Protein AF-A0A0S3TX10-F1 (afdb_monomer_lite)

Radius of gyration: 13.85 Å; chains: 1; bounding box: 32×31×36 Å

pLDDT: mean 94.42, std 7.42, range [48.34, 98.81]

Secondary structure (DSSP, 8-state):
-----HHHHHHHHHHS-HHHHHHHHHHHHHHHHHHHHHT--HHHHHHHHHHHHHHHHHHGGGS-HHHHHHHHHHHHHHHHHHHTHHHHHH-HHHHHHHHHHHHHHHHHHHHHHTT-

Structure (mmCIF, N/CA/C/O backbone):
data_AF-A0A0S3TX10-F1
#
_entry.id   AF-A0A0S3TX10-F1
#
loop_
_atom_site.group_PDB
_atom_site.id
_atom_site.type_symbol
_atom_site.label_atom_id
_atom_site.label_alt_id
_atom_site.label_comp_id
_atom_site.label_asym_id
_atom_site.label_entity_id
_atom_site.label_seq_id
_atom_site.pdbx_PDB_ins_code
_atom_site.Cartn_x
_atom_site.Cartn_y
_atom_site.Cartn_z
_atom_site.occupancy
_atom_site.B_iso_or_equiv
_atom_site.auth_seq_id
_atom_site.auth_comp_id
_atom_site.auth_asym_id
_atom_site.auth_atom_id
_atom_site.pdbx_PDB_model_num
ATOM 1 N N . MET A 1 1 ? -6.106 -16.475 -14.359 1.00 48.34 1 MET A N 1
ATOM 2 C CA . MET A 1 1 ? -6.316 -15.655 -13.147 1.00 48.34 1 MET A CA 1
ATOM 3 C C . MET A 1 1 ? -7.698 -15.971 -12.608 1.00 48.34 1 MET A C 1
ATOM 5 O O . MET A 1 1 ? -8.641 -15.905 -13.386 1.00 48.34 1 MET A O 1
ATOM 9 N N . ALA A 1 2 ? -7.822 -16.384 -11.345 1.00 55.00 2 ALA A N 1
ATOM 10 C CA . ALA A 1 2 ? -9.136 -16.489 -10.712 1.00 55.00 2 ALA A CA 1
ATOM 11 C C . ALA A 1 2 ? -9.788 -15.097 -10.694 1.00 55.00 2 ALA A C 1
ATOM 13 O O . ALA A 1 2 ? -9.091 -14.101 -10.494 1.00 55.00 2 ALA A O 1
ATOM 14 N N . VAL A 1 3 ? -11.094 -15.020 -10.951 1.00 70.69 3 VAL A N 1
ATOM 15 C CA . VAL A 1 3 ? -11.842 -13.765 -10.824 1.00 70.69 3 VAL A CA 1
ATOM 16 C C . VAL A 1 3 ? -11.833 -13.394 -9.345 1.00 70.69 3 VAL A C 1
ATOM 18 O O . VAL A 1 3 ? -12.349 -14.145 -8.521 1.00 70.69 3 VAL A O 1
ATOM 21 N N . VAL A 1 4 ? -11.188 -12.280 -9.001 1.00 76.88 4 VAL A N 1
ATOM 22 C CA . VAL A 1 4 ? -11.210 -11.750 -7.636 1.00 76.88 4 VAL A CA 1
ATOM 23 C C . VAL A 1 4 ? -12.624 -11.251 -7.354 1.00 76.88 4 VAL A C 1
ATOM 25 O O . VAL A 1 4 ? -13.124 -10.372 -8.056 1.00 76.88 4 VAL A O 1
ATOM 28 N N . ASP A 1 5 ? -13.268 -11.821 -6.338 1.00 87.81 5 ASP A N 1
ATOM 29 C CA . ASP A 1 5 ? -14.528 -11.308 -5.808 1.00 87.81 5 ASP A CA 1
ATOM 30 C C . ASP A 1 5 ? -14.233 -10.111 -4.897 1.00 87.81 5 ASP A C 1
ATOM 32 O O . ASP A 1 5 ? -13.939 -10.247 -3.705 1.00 87.81 5 ASP A O 1
ATOM 36 N N . TRP A 1 6 ? -14.243 -8.928 -5.508 1.00 85.00 6 TRP A N 1
ATOM 37 C CA . TRP A 1 6 ? -13.943 -7.668 -4.837 1.00 85.00 6 TRP A CA 1
ATOM 38 C C . TRP A 1 6 ? -14.963 -7.311 -3.758 1.00 85.00 6 TRP A C 1
ATOM 40 O O . TRP A 1 6 ? -14.587 -6.681 -2.773 1.00 85.00 6 TRP A O 1
ATOM 50 N N . GLU A 1 7 ? -16.220 -7.733 -3.903 1.00 88.31 7 GLU A N 1
ATOM 51 C CA . GLU A 1 7 ? -17.261 -7.434 -2.919 1.00 88.31 7 GLU A CA 1
ATOM 52 C C . GLU A 1 7 ? -17.070 -8.288 -1.664 1.00 88.31 7 GLU A C 1
ATOM 54 O O . GLU A 1 7 ? -17.048 -7.768 -0.547 1.00 88.31 7 GLU A O 1
ATOM 59 N N . ALA A 1 8 ? -16.807 -9.587 -1.832 1.00 88.94 8 ALA A N 1
ATOM 60 C CA . ALA A 1 8 ? -16.491 -10.460 -0.705 1.00 88.94 8 ALA A CA 1
ATOM 61 C C . ALA A 1 8 ? -15.175 -10.063 -0.009 1.00 88.94 8 ALA A C 1
ATOM 63 O O . ALA A 1 8 ? -15.050 -10.202 1.211 1.00 88.94 8 ALA A O 1
ATOM 64 N N . LEU A 1 9 ? -14.178 -9.582 -0.765 1.00 88.31 9 LEU A N 1
ATOM 65 C CA . LEU A 1 9 ? -12.944 -9.036 -0.191 1.00 88.31 9 LEU A CA 1
ATOM 66 C C . LEU A 1 9 ? -13.234 -7.780 0.634 1.00 88.31 9 LEU A C 1
ATOM 68 O O . LEU A 1 9 ? -12.780 -7.692 1.774 1.00 88.31 9 LEU A O 1
ATOM 72 N N . ARG A 1 10 ? -14.011 -6.846 0.076 1.00 92.06 10 ARG A N 1
ATOM 73 C CA . ARG A 1 10 ? -14.393 -5.598 0.735 1.00 92.06 10 ARG A CA 1
ATOM 74 C C . ARG A 1 10 ? -15.097 -5.853 2.060 1.00 92.06 10 ARG A C 1
ATOM 76 O O . ARG A 1 10 ? -14.700 -5.260 3.056 1.00 92.06 10 ARG A O 1
ATOM 83 N N . GLN A 1 11 ? -16.091 -6.743 2.086 1.00 91.44 11 GLN A N 1
ATOM 84 C CA . GLN A 1 11 ? -16.837 -7.064 3.308 1.00 91.44 11 GLN A CA 1
ATOM 85 C C . GLN A 1 11 ? -15.907 -7.542 4.426 1.00 91.44 11 GLN A C 1
ATOM 87 O O . GLN A 1 11 ? -15.858 -6.920 5.484 1.00 91.44 11 GLN A O 1
ATOM 92 N N . ARG A 1 12 ? -15.084 -8.566 4.160 1.00 90.38 12 ARG A N 1
ATOM 93 C CA . ARG A 1 12 ? -14.117 -9.077 5.149 1.00 90.38 12 ARG A CA 1
ATOM 94 C C . ARG A 1 12 ? -13.113 -8.012 5.586 1.00 90.38 12 ARG A C 1
ATOM 96 O O . ARG A 1 12 ? -12.751 -7.939 6.753 1.00 90.38 12 ARG A O 1
ATOM 103 N N . TYR A 1 13 ? -12.648 -7.189 4.650 1.00 93.06 13 TYR A N 1
ATOM 104 C CA . TYR A 1 13 ? -11.692 -6.127 4.945 1.00 93.06 13 TYR A CA 1
ATOM 105 C C . TYR A 1 13 ? -12.297 -5.038 5.841 1.00 93.06 13 TYR A C 1
ATOM 107 O O . TYR A 1 13 ? -11.645 -4.565 6.769 1.00 93.06 13 TYR A O 1
ATOM 115 N N . GLN A 1 14 ? -13.556 -4.666 5.604 1.00 92.25 14 GLN A N 1
ATOM 116 C CA . GLN A 1 14 ? -14.275 -3.658 6.386 1.00 92.25 14 GLN A CA 1
ATOM 117 C C . GLN A 1 14 ? -14.769 -4.163 7.753 1.00 92.25 14 GLN A C 1
ATOM 119 O O . GLN A 1 14 ? -15.225 -3.352 8.558 1.00 92.25 14 GLN A O 1
ATOM 124 N N . GLU A 1 15 ? -14.664 -5.458 8.046 1.00 94.62 15 GLU A N 1
ATOM 125 C CA . GLU A 1 15 ? -14.878 -6.009 9.392 1.00 94.62 15 GLU A CA 1
ATOM 126 C C . GLU A 1 15 ? -13.621 -5.911 10.271 1.00 94.62 15 GLU A C 1
ATOM 128 O O . GLU A 1 15 ? -13.732 -5.851 11.494 1.00 94.62 15 GLU A O 1
ATOM 133 N N . ALA A 1 16 ? -12.428 -5.857 9.667 1.00 95.00 16 ALA A N 1
ATOM 134 C CA . ALA A 1 16 ? -11.168 -5.730 10.396 1.00 95.00 16 ALA A CA 1
ATOM 135 C C . ALA A 1 16 ? -11.024 -4.347 11.053 1.00 95.00 16 ALA A C 1
ATOM 137 O O . ALA A 1 16 ? -11.559 -3.356 10.547 1.00 95.00 16 ALA A O 1
ATOM 138 N N . ASP A 1 17 ? -10.271 -4.256 12.150 1.00 95.75 17 ASP A N 1
ATOM 139 C CA . ASP A 1 17 ? -9.918 -2.971 12.761 1.00 95.75 17 ASP A CA 1
ATOM 140 C C . ASP A 1 17 ? -8.996 -2.125 11.856 1.00 95.75 17 ASP A C 1
ATOM 142 O O . ASP A 1 17 ? -8.424 -2.606 10.872 1.00 95.75 17 ASP A O 1
ATOM 146 N N . ILE A 1 18 ? -8.879 -0.832 12.172 1.00 95.88 18 ILE A N 1
ATOM 147 C CA . ILE A 1 18 ? -8.115 0.135 11.368 1.00 95.88 18 ILE A CA 1
ATOM 148 C C . ILE A 1 18 ? -6.635 -0.260 11.280 1.00 95.88 18 ILE A C 1
ATOM 150 O O . ILE A 1 18 ? -6.064 -0.210 10.189 1.00 95.88 18 ILE A O 1
ATOM 154 N N . SER A 1 19 ? -6.033 -0.699 12.388 1.00 95.94 19 SER A N 1
ATOM 155 C CA . SER A 1 19 ? -4.640 -1.157 12.439 1.00 95.94 19 SER A CA 1
ATOM 156 C C . SER A 1 19 ? -4.390 -2.286 11.435 1.00 95.94 19 SER A C 1
ATOM 158 O O . SER A 1 19 ? -3.509 -2.189 10.576 1.00 95.94 19 SER A O 1
ATOM 160 N N . THR A 1 20 ? -5.241 -3.309 11.441 1.00 96.56 20 THR A N 1
ATOM 161 C CA . THR A 1 20 ? -5.172 -4.452 10.525 1.00 96.56 20 THR A CA 1
ATOM 162 C C . THR A 1 20 ? -5.329 -4.017 9.066 1.00 96.56 20 THR A C 1
ATOM 164 O O . THR A 1 20 ? -4.587 -4.478 8.190 1.00 96.56 20 THR A O 1
ATOM 167 N N . ARG A 1 21 ? -6.256 -3.095 8.781 1.00 97.44 21 ARG A N 1
ATOM 168 C CA . ARG A 1 21 ? -6.458 -2.544 7.430 1.00 97.44 21 ARG A CA 1
ATOM 169 C C . ARG A 1 21 ? -5.224 -1.801 6.920 1.00 97.44 21 ARG A C 1
ATOM 171 O O . ARG A 1 21 ? -4.791 -2.045 5.789 1.00 97.44 21 ARG A O 1
ATOM 178 N N . LEU A 1 22 ? -4.638 -0.940 7.750 1.00 97.69 22 LEU A N 1
ATOM 179 C CA . LEU A 1 22 ? -3.412 -0.207 7.428 1.00 97.69 22 LEU A CA 1
ATOM 180 C C . LEU A 1 22 ? -2.219 -1.157 7.266 1.00 97.69 22 LEU A C 1
ATOM 182 O O . LEU A 1 22 ? -1.450 -1.009 6.318 1.00 97.69 22 LEU A O 1
ATOM 186 N N . GLY A 1 23 ? -2.109 -2.186 8.106 1.00 97.69 23 GLY A N 1
ATOM 187 C CA . GLY A 1 23 ? -1.089 -3.228 7.978 1.00 97.69 23 GLY A CA 1
ATOM 188 C C . GLY A 1 23 ? -1.166 -3.973 6.640 1.00 97.69 23 GLY A C 1
ATOM 189 O O . GLY A 1 23 ? -0.139 -4.219 6.004 1.00 97.69 23 GLY A O 1
ATOM 190 N N . ALA A 1 24 ? -2.372 -4.270 6.152 1.00 97.19 24 ALA A N 1
ATOM 191 C CA . ALA A 1 24 ? -2.560 -4.866 4.828 1.00 97.19 24 ALA A CA 1
ATOM 192 C C . ALA A 1 24 ? -2.124 -3.923 3.691 1.00 97.19 24 ALA A C 1
ATOM 194 O O . ALA A 1 24 ? -1.443 -4.358 2.759 1.00 97.19 24 ALA A O 1
ATOM 195 N N . LEU A 1 25 ? -2.448 -2.626 3.784 1.00 98.25 25 LEU A N 1
ATOM 196 C CA . LEU A 1 25 ? -1.978 -1.621 2.824 1.00 98.25 25 LEU A CA 1
ATOM 197 C C . LEU A 1 25 ? -0.444 -1.528 2.825 1.00 98.25 25 LEU A C 1
ATOM 199 O O . LEU A 1 25 ? 0.172 -1.606 1.760 1.00 98.25 25 LEU A O 1
ATOM 203 N N . ALA A 1 26 ? 0.180 -1.442 4.002 1.00 98.56 26 ALA A N 1
ATOM 204 C CA . ALA A 1 26 ? 1.635 -1.434 4.143 1.00 98.56 26 ALA A CA 1
ATOM 205 C C . ALA A 1 26 ? 2.275 -2.698 3.545 1.00 98.56 26 ALA A C 1
ATOM 207 O O . ALA A 1 26 ? 3.251 -2.607 2.801 1.00 98.56 26 ALA A O 1
ATOM 208 N N . SER A 1 27 ? 1.681 -3.871 3.787 1.00 98.44 27 SER A N 1
ATOM 209 C CA . SER A 1 27 ? 2.135 -5.140 3.210 1.00 98.44 27 SER A CA 1
ATOM 210 C C . SER A 1 27 ? 2.117 -5.116 1.678 1.00 98.44 27 SER A C 1
ATOM 212 O O . SER A 1 27 ? 3.103 -5.503 1.040 1.00 98.44 27 SER A O 1
ATOM 214 N N . ASN A 1 28 ? 1.044 -4.606 1.064 1.00 98.56 28 ASN A N 1
ATOM 215 C CA . ASN A 1 28 ? 0.975 -4.470 -0.391 1.00 98.56 28 ASN A CA 1
ATOM 216 C C . ASN A 1 28 ? 2.046 -3.508 -0.922 1.00 98.56 28 ASN A C 1
ATOM 218 O O . ASN A 1 28 ? 2.721 -3.841 -1.898 1.00 98.56 28 ASN A O 1
ATOM 222 N N . LEU A 1 29 ? 2.278 -2.373 -0.259 1.00 98.81 29 LEU A N 1
ATOM 223 C CA . LEU A 1 29 ? 3.340 -1.430 -0.631 1.00 98.81 29 LEU A CA 1
ATOM 224 C C . LEU A 1 29 ? 4.738 -2.067 -0.536 1.00 98.81 29 LEU A C 1
ATOM 226 O O . LEU A 1 29 ? 5.521 -1.962 -1.481 1.00 98.81 29 LEU A O 1
ATOM 230 N N . SER A 1 30 ? 5.035 -2.824 0.526 1.00 98.75 30 SER A N 1
ATOM 231 C CA . SER A 1 30 ? 6.303 -3.561 0.659 1.00 98.75 30 SER A CA 1
ATOM 232 C C . SER A 1 30 ? 6.497 -4.628 -0.427 1.00 98.75 30 SER A C 1
ATOM 234 O O . SER A 1 30 ? 7.623 -4.871 -0.882 1.00 98.75 30 SER A O 1
AT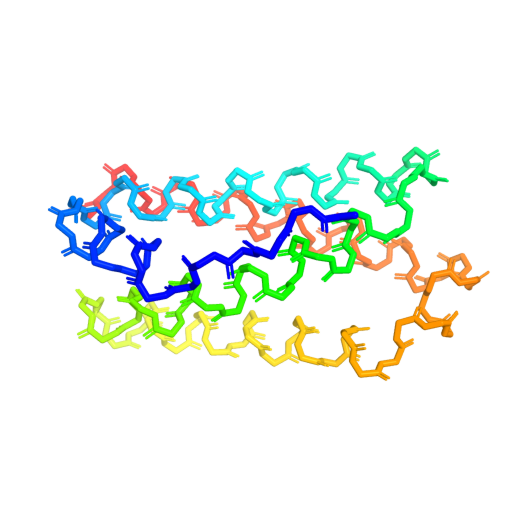OM 236 N N . ARG A 1 31 ? 5.411 -5.275 -0.867 1.00 98.62 31 ARG A N 1
ATOM 237 C CA . ARG A 1 31 ? 5.442 -6.248 -1.969 1.00 98.62 31 ARG A CA 1
ATOM 238 C C . ARG A 1 31 ? 5.687 -5.565 -3.315 1.00 98.62 31 ARG A C 1
ATOM 240 O O . ARG A 1 31 ? 6.517 -6.058 -4.078 1.00 98.62 31 ARG A O 1
ATOM 247 N N . ILE A 1 32 ? 5.039 -4.427 -3.583 1.00 98.50 32 ILE A N 1
ATOM 248 C CA . ILE A 1 32 ? 5.295 -3.597 -4.777 1.00 98.50 32 ILE A CA 1
ATOM 249 C C . ILE A 1 32 ? 6.768 -3.176 -4.813 1.00 98.50 32 ILE A C 1
ATOM 251 O O . ILE A 1 32 ? 7.421 -3.363 -5.843 1.00 98.50 32 ILE A O 1
ATOM 255 N N . HIS A 1 33 ? 7.302 -2.686 -3.689 1.00 98.44 33 HIS A N 1
ATOM 256 C CA . HIS A 1 33 ? 8.712 -2.324 -3.534 1.00 98.44 33 HIS A CA 1
ATOM 257 C C . HIS A 1 33 ? 9.636 -3.487 -3.926 1.00 98.44 33 HIS A C 1
ATOM 259 O O . HIS A 1 33 ? 10.435 -3.370 -4.858 1.00 98.44 33 HIS A O 1
ATOM 265 N N . SER A 1 34 ? 9.482 -4.642 -3.268 1.00 98.31 34 SER A N 1
ATOM 266 C CA . SER A 1 34 ? 10.352 -5.805 -3.486 1.00 98.31 34 SER A CA 1
ATOM 267 C C . SER A 1 34 ? 10.305 -6.329 -4.921 1.00 98.31 34 SER A C 1
ATOM 269 O O . SER A 1 34 ? 11.348 -6.636 -5.499 1.00 98.31 34 SER A O 1
ATOM 271 N N . LEU A 1 35 ? 9.111 -6.440 -5.507 1.00 98.06 35 LEU A N 1
ATOM 272 C CA . LEU A 1 35 ? 8.938 -6.955 -6.867 1.00 98.06 35 LEU A CA 1
ATOM 273 C C . LEU A 1 35 ? 9.474 -5.982 -7.921 1.00 98.06 35 LEU A C 1
ATOM 275 O O . LEU A 1 35 ? 10.118 -6.409 -8.879 1.00 98.06 35 LEU A O 1
ATOM 279 N N . THR A 1 36 ? 9.281 -4.676 -7.725 1.00 97.19 36 THR A N 1
ATOM 280 C CA . THR A 1 36 ? 9.806 -3.655 -8.643 1.00 97.19 36 THR A CA 1
ATOM 281 C C . THR A 1 36 ? 11.327 -3.587 -8.585 1.00 97.19 36 THR A C 1
ATOM 283 O O . THR A 1 36 ? 11.975 -3.571 -9.634 1.00 97.19 36 THR A O 1
ATOM 286 N N . LEU A 1 37 ? 11.906 -3.638 -7.380 1.00 96.81 37 LEU A N 1
ATOM 287 C CA . LEU A 1 37 ? 13.355 -3.665 -7.172 1.00 96.81 37 LEU A CA 1
ATOM 288 C C . LEU A 1 37 ? 14.005 -4.868 -7.874 1.00 96.81 37 LEU A C 1
ATOM 290 O O . LEU A 1 37 ? 15.032 -4.725 -8.537 1.00 96.81 37 LEU A O 1
ATOM 294 N N . ARG A 1 38 ? 13.375 -6.046 -7.781 1.00 96.75 38 ARG A N 1
ATOM 295 C CA . ARG A 1 38 ? 13.827 -7.281 -8.448 1.00 96.75 38 ARG A CA 1
ATOM 296 C C . ARG A 1 38 ? 13.469 -7.345 -9.932 1.00 96.75 38 ARG A C 1
ATOM 298 O O . ARG A 1 38 ? 13.996 -8.193 -10.644 1.00 96.75 38 ARG A O 1
ATOM 305 N N . ARG A 1 39 ? 12.622 -6.428 -10.413 1.00 94.62 39 ARG A N 1
ATOM 306 C CA . ARG A 1 39 ? 12.091 -6.382 -11.788 1.00 94.62 39 ARG A CA 1
ATOM 307 C C . ARG A 1 39 ? 11.311 -7.647 -12.157 1.00 94.62 39 ARG A C 1
ATOM 309 O O . ARG A 1 39 ? 11.371 -8.124 -13.288 1.00 94.62 39 ARG A O 1
ATOM 316 N N . GLU A 1 40 ? 10.563 -8.177 -11.199 1.00 94.88 40 GLU A N 1
ATOM 317 C CA . GLU A 1 40 ? 9.827 -9.432 -11.317 1.00 94.88 40 GLU A CA 1
ATOM 318 C C . GLU A 1 40 ? 8.315 -9.202 -11.328 1.00 94.88 40 GLU A C 1
ATOM 320 O O . GLU A 1 40 ? 7.809 -8.259 -10.726 1.00 94.88 40 GLU A O 1
ATOM 325 N N . GLN A 1 41 ? 7.591 -10.120 -11.977 1.00 94.50 41 GLN A N 1
ATOM 326 C CA . GLN A 1 41 ? 6.136 -10.262 -11.842 1.00 94.50 41 GLN A CA 1
ATOM 327 C C . GLN A 1 41 ? 5.357 -8.947 -12.056 1.00 94.50 41 GLN A C 1
ATOM 329 O O . GLN A 1 41 ? 4.494 -8.596 -11.258 1.00 94.50 41 GLN A O 1
ATOM 334 N N . SER A 1 42 ? 5.639 -8.232 -13.153 1.00 96.00 42 SER A N 1
ATOM 335 C CA . SER A 1 42 ? 4.995 -6.951 -13.513 1.00 96.00 42 SER A CA 1
ATOM 336 C C . SER A 1 42 ? 3.467 -6.958 -13.347 1.00 96.00 42 SER A C 1
ATOM 338 O O . SER A 1 42 ? 2.891 -6.029 -12.786 1.00 96.00 42 SER A O 1
ATOM 340 N N . GLU A 1 43 ? 2.810 -8.039 -13.774 1.00 96.12 43 GLU A N 1
ATOM 341 C CA . GLU A 1 43 ? 1.357 -8.207 -13.652 1.00 96.12 43 GLU A CA 1
ATOM 342 C C . GLU A 1 43 ? 0.884 -8.279 -12.191 1.00 96.12 43 GLU A C 1
ATOM 344 O O . GLU A 1 43 ? -0.174 -7.759 -11.840 1.00 96.12 43 GLU A O 1
ATOM 349 N N . VAL A 1 44 ? 1.687 -8.876 -11.308 1.00 97.06 44 VAL A N 1
ATOM 350 C CA . VAL A 1 44 ? 1.408 -8.899 -9.867 1.00 97.06 44 VAL A CA 1
ATOM 351 C C . VAL A 1 44 ? 1.584 -7.504 -9.282 1.00 97.06 44 VAL A C 1
ATOM 353 O O . VAL A 1 44 ? 0.780 -7.093 -8.452 1.00 97.06 44 VAL A O 1
ATOM 356 N N . VAL A 1 45 ? 2.584 -6.744 -9.732 1.00 97.69 45 VAL A N 1
ATOM 357 C CA . VAL A 1 45 ? 2.793 -5.372 -9.256 1.00 97.69 45 VAL A CA 1
ATOM 358 C C . VAL A 1 45 ? 1.608 -4.475 -9.612 1.00 97.69 45 VAL A C 1
ATOM 360 O O . VAL A 1 45 ? 1.081 -3.794 -8.735 1.00 97.69 45 VAL A O 1
ATOM 363 N N . VAL A 1 46 ? 1.127 -4.508 -10.858 1.00 97.06 46 VAL A N 1
ATOM 364 C CA . VAL A 1 46 ? -0.040 -3.699 -11.255 1.00 97.06 46 VAL A CA 1
ATOM 365 C C . VAL A 1 46 ? -1.326 -4.152 -10.556 1.00 97.06 46 VAL A C 1
ATOM 367 O O . VAL A 1 46 ? -2.154 -3.312 -10.199 1.00 97.06 46 VAL A O 1
ATOM 370 N N . HIS A 1 47 ? -1.477 -5.454 -10.282 1.00 96.62 47 HIS A N 1
ATOM 371 C CA . HIS A 1 47 ? -2.573 -5.962 -9.455 1.00 96.62 47 HIS A CA 1
ATOM 372 C C . HIS A 1 47 ? -2.506 -5.403 -8.030 1.00 96.62 47 HIS A C 1
ATOM 374 O O . HIS A 1 47 ? -3.503 -4.899 -7.525 1.00 96.62 47 HIS A O 1
ATOM 380 N N . LEU A 1 48 ? -1.332 -5.446 -7.396 1.00 98.00 48 LEU A N 1
ATOM 381 C CA . LEU A 1 48 ? -1.118 -4.907 -6.053 1.00 98.00 48 LEU A CA 1
ATOM 382 C C . LEU A 1 48 ? -1.376 -3.400 -5.989 1.00 98.00 48 LEU A C 1
ATOM 384 O O . LEU A 1 48 ? -1.980 -2.935 -5.030 1.00 98.00 48 LEU A O 1
ATOM 388 N N . ILE A 1 49 ? -0.971 -2.639 -7.012 1.00 98.31 49 ILE A N 1
ATOM 389 C CA . ILE A 1 49 ? -1.291 -1.206 -7.113 1.00 98.31 49 ILE A CA 1
ATOM 390 C C . ILE A 1 49 ? -2.810 -1.011 -7.093 1.00 98.31 49 ILE A C 1
ATOM 392 O O . ILE A 1 49 ? -3.312 -0.177 -6.340 1.00 98.31 49 ILE A O 1
ATOM 396 N N . ARG A 1 50 ? -3.547 -1.793 -7.890 1.00 97.50 50 ARG A N 1
ATOM 397 C CA . ARG A 1 50 ? -5.008 -1.696 -7.958 1.00 97.50 50 ARG A CA 1
ATOM 398 C C . ARG A 1 50 ? -5.683 -2.111 -6.655 1.00 97.50 50 ARG A C 1
ATOM 400 O O . ARG A 1 50 ? -6.633 -1.468 -6.227 1.00 97.50 50 ARG A O 1
ATOM 407 N N . GLU A 1 51 ? -5.191 -3.165 -6.023 1.00 97.19 51 GLU A N 1
ATOM 408 C CA . GLU A 1 51 ? -5.683 -3.621 -4.728 1.00 97.19 51 GLU A CA 1
ATOM 409 C C . GLU A 1 51 ? -5.463 -2.552 -3.651 1.00 97.19 51 GLU A C 1
ATOM 411 O O . GLU A 1 51 ? -6.414 -2.175 -2.971 1.00 97.19 51 GLU A O 1
ATOM 416 N N . SER A 1 52 ? -4.260 -1.974 -3.560 1.00 98.44 52 SER A N 1
ATOM 417 C CA . SER A 1 52 ? -3.952 -0.874 -2.636 1.00 98.44 52 SER A CA 1
ATOM 418 C C . SER A 1 52 ? -4.868 0.336 -2.824 1.00 98.44 52 SER A C 1
ATOM 420 O O . SER A 1 52 ? -5.238 0.963 -1.835 1.00 98.44 52 SER A O 1
ATOM 422 N N . GLN A 1 53 ? -5.284 0.639 -4.060 1.00 98.31 53 GLN A N 1
ATOM 423 C CA . GLN A 1 53 ? -6.250 1.712 -4.311 1.00 98.31 53 GLN A CA 1
ATOM 424 C C . GLN A 1 53 ? -7.596 1.462 -3.631 1.00 98.31 53 GLN A C 1
ATOM 426 O O . GLN A 1 53 ? -8.167 2.379 -3.042 1.00 98.31 53 GLN A O 1
ATOM 431 N N . PHE A 1 54 ? -8.092 0.226 -3.684 1.00 97.44 54 PHE A N 1
ATOM 432 C CA . PHE A 1 54 ? -9.324 -0.150 -2.998 1.00 97.44 54 PHE A CA 1
ATOM 433 C C . PHE A 1 54 ? -9.152 -0.138 -1.479 1.00 97.44 54 PHE A C 1
ATOM 435 O O . PHE A 1 54 ? -10.021 0.365 -0.771 1.00 97.44 54 PHE A O 1
ATOM 442 N N . LEU A 1 55 ? -8.016 -0.623 -0.968 1.00 97.31 55 LEU A N 1
ATOM 443 C CA . LEU A 1 55 ? -7.735 -0.599 0.470 1.00 97.31 55 LEU A CA 1
ATOM 444 C C . LEU A 1 55 ? -7.746 0.833 1.025 1.00 97.31 55 LEU A C 1
ATOM 446 O O . LEU A 1 55 ? -8.299 1.070 2.101 1.00 97.31 55 LEU A O 1
ATOM 450 N N . ILE A 1 56 ? -7.195 1.793 0.276 1.00 98.00 56 ILE A N 1
ATOM 451 C CA . ILE A 1 56 ? -7.240 3.218 0.628 1.00 98.00 56 ILE A CA 1
ATOM 452 C C . ILE A 1 56 ? -8.683 3.726 0.639 1.00 98.00 56 ILE A C 1
ATOM 454 O O . ILE A 1 56 ? -9.111 4.300 1.639 1.00 98.00 56 ILE A O 1
ATOM 458 N N . GLU A 1 57 ? -9.455 3.474 -0.422 1.00 97.12 57 GLU A N 1
ATOM 459 C CA . GLU A 1 57 ? -10.864 3.890 -0.514 1.00 97.12 57 GLU A CA 1
ATOM 460 C C . GLU A 1 57 ? -11.718 3.342 0.637 1.00 97.12 57 GLU A C 1
ATOM 462 O O . GLU A 1 57 ? -12.623 4.021 1.125 1.00 97.12 57 GLU A O 1
ATOM 467 N N . TRP A 1 58 ? -11.434 2.123 1.092 1.00 96.94 58 TRP A N 1
ATOM 468 C CA . TRP A 1 58 ? -12.184 1.468 2.164 1.00 96.94 58 TRP A CA 1
ATOM 469 C C . TRP A 1 58 ? -11.720 1.849 3.570 1.00 96.94 58 TRP A C 1
ATOM 471 O O . TRP A 1 58 ? -12.477 1.646 4.520 1.00 96.94 58 TRP A O 1
ATOM 481 N N . THR A 1 59 ? -10.506 2.385 3.715 1.00 96.38 59 THR A N 1
ATOM 482 C CA . THR A 1 59 ? -9.922 2.736 5.020 1.00 96.38 59 THR A CA 1
ATOM 483 C C . THR A 1 59 ? -10.019 4.228 5.309 1.00 96.38 59 THR A C 1
ATOM 485 O O . THR A 1 59 ? -10.376 4.599 6.424 1.00 96.38 59 THR A O 1
ATOM 488 N N . ALA A 1 60 ? -9.763 5.089 4.318 1.00 96.44 60 ALA A N 1
ATOM 489 C CA . ALA A 1 60 ? -9.699 6.542 4.492 1.00 96.44 60 ALA A CA 1
ATOM 490 C C . ALA A 1 60 ? -10.924 7.169 5.195 1.00 96.44 60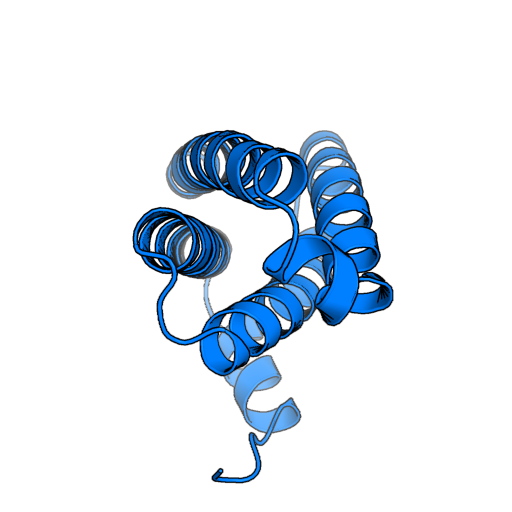 ALA A C 1
ATOM 492 O O . ALA A 1 60 ? -10.712 8.040 6.036 1.00 96.44 60 ALA A O 1
ATOM 493 N N . PRO A 1 61 ? -12.182 6.729 4.957 1.00 95.56 61 PRO A N 1
ATOM 494 C CA . PRO A 1 61 ? -13.347 7.287 5.653 1.00 95.56 61 PRO A CA 1
ATOM 495 C C . PRO A 1 61 ? -13.355 7.076 7.175 1.00 95.56 61 PRO A C 1
ATOM 497 O O . PRO A 1 61 ? -14.146 7.710 7.869 1.00 95.56 61 PRO A O 1
ATOM 500 N N . ASN A 1 62 ? -12.532 6.160 7.692 1.00 95.12 62 ASN A N 1
ATOM 501 C CA . ASN A 1 62 ? -12.444 5.839 9.116 1.00 95.12 62 ASN A CA 1
ATOM 502 C C . ASN A 1 62 ? -11.225 6.470 9.809 1.00 95.12 62 ASN A C 1
ATOM 504 O O . ASN A 1 6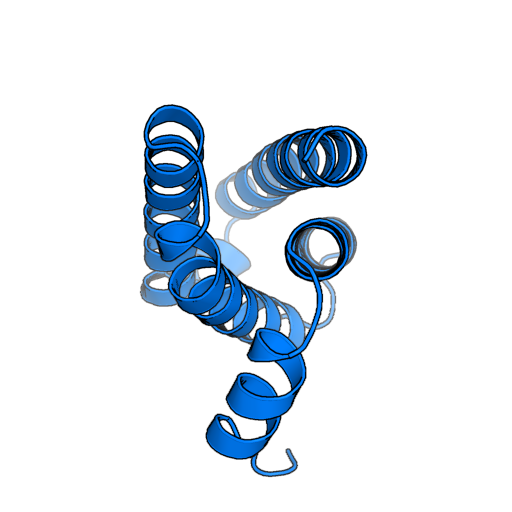2 ? -11.004 6.199 10.986 1.00 95.12 62 ASN A O 1
ATOM 508 N N . LEU A 1 63 ? -10.437 7.281 9.102 1.00 95.88 63 LEU A N 1
ATOM 509 C CA . LEU A 1 63 ? -9.231 7.913 9.631 1.00 95.88 63 LEU A CA 1
ATOM 510 C C . LEU A 1 63 ? -9.491 9.374 10.008 1.00 95.88 63 LEU A C 1
ATOM 512 O O . LEU A 1 63 ? -10.415 10.020 9.515 1.00 95.88 63 LEU A O 1
ATOM 516 N N . GLU A 1 64 ? -8.619 9.901 10.859 1.00 95.38 64 GLU A N 1
ATOM 517 C CA . GLU A 1 64 ? -8.453 11.339 11.071 1.00 95.38 64 GLU A CA 1
ATOM 518 C C . GLU A 1 64 ? -8.143 12.066 9.749 1.00 95.38 64 GLU A C 1
ATOM 520 O O . GLU A 1 64 ? -7.486 11.520 8.854 1.00 95.38 64 GLU A O 1
ATOM 525 N N . ILE A 1 65 ? -8.651 13.296 9.608 1.00 96.25 65 ILE A N 1
ATOM 526 C CA . ILE A 1 65 ? -8.689 14.020 8.327 1.00 96.25 65 ILE A CA 1
ATOM 527 C C . ILE A 1 65 ? -7.290 14.261 7.756 1.00 96.25 65 ILE A C 1
ATOM 529 O O . ILE A 1 65 ? -7.088 14.156 6.545 1.00 96.25 65 ILE A O 1
ATOM 533 N N . GLU A 1 66 ? -6.314 14.518 8.624 1.00 96.19 66 GLU A N 1
ATOM 534 C CA . GLU A 1 66 ? -4.919 14.722 8.260 1.00 96.19 66 GLU A CA 1
ATOM 535 C C . GLU A 1 66 ? -4.344 13.462 7.613 1.00 96.19 66 GLU A C 1
ATOM 537 O O . GLU A 1 66 ? -3.711 13.541 6.562 1.00 96.19 66 GLU A O 1
ATOM 542 N N . PHE A 1 67 ? -4.607 12.285 8.189 1.00 96.44 67 PHE A N 1
ATOM 543 C CA . PHE A 1 67 ? -4.092 11.039 7.631 1.00 96.44 67 PHE A CA 1
ATOM 544 C C . PHE A 1 67 ? -4.852 10.601 6.380 1.00 96.44 67 P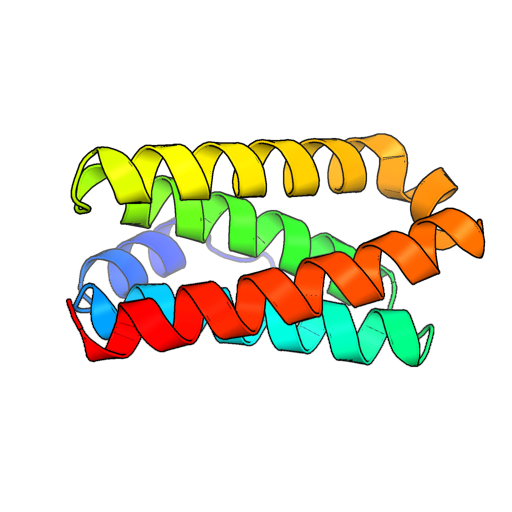HE A C 1
ATOM 546 O O . PHE A 1 67 ? -4.246 10.121 5.421 1.00 96.44 67 PHE A O 1
ATOM 553 N N . ALA A 1 68 ? -6.169 10.815 6.346 1.00 97.44 68 ALA A N 1
ATOM 554 C CA . ALA A 1 68 ? -6.967 10.574 5.151 1.00 97.44 68 ALA A CA 1
ATOM 555 C C . ALA A 1 68 ? -6.451 11.402 3.957 1.00 97.44 68 ALA A C 1
ATOM 557 O O . ALA A 1 68 ? -6.345 10.872 2.851 1.00 97.44 68 ALA A O 1
ATOM 558 N N . ALA A 1 69 ? -6.063 12.664 4.178 1.00 97.38 69 ALA A N 1
ATOM 559 C CA . ALA A 1 69 ? -5.467 13.514 3.146 1.00 97.38 69 ALA A CA 1
ATOM 560 C C . ALA A 1 69 ? -4.115 12.976 2.648 1.00 97.38 69 ALA A C 1
ATOM 562 O O . ALA A 1 69 ? -3.849 12.984 1.446 1.00 97.38 69 ALA A O 1
ATOM 563 N N . GLU A 1 70 ? -3.277 12.443 3.537 1.00 97.75 70 GLU A N 1
ATOM 564 C CA . GLU A 1 70 ? -2.034 11.781 3.129 1.00 97.75 70 GLU A CA 1
ATOM 565 C C . GLU A 1 70 ? -2.307 10.548 2.256 1.00 97.75 70 GLU A C 1
ATOM 567 O O . GLU A 1 70 ? -1.667 10.371 1.217 1.00 97.75 70 GLU A O 1
ATOM 572 N N . LEU A 1 71 ? -3.296 9.722 2.612 1.00 98.06 71 LEU A N 1
ATOM 573 C CA . LEU A 1 71 ? -3.670 8.572 1.786 1.00 98.06 71 LEU A CA 1
ATOM 574 C C . LEU A 1 71 ? -4.226 8.977 0.413 1.00 98.06 71 LEU A C 1
ATOM 576 O O . LEU A 1 71 ? -4.075 8.216 -0.542 1.00 98.06 71 LEU A O 1
ATOM 580 N N . VAL A 1 72 ? -4.811 10.169 0.269 1.00 97.00 72 VAL A N 1
ATOM 581 C CA . VAL A 1 72 ? -5.212 10.705 -1.045 1.00 97.00 72 VAL A CA 1
ATOM 582 C C . VAL A 1 72 ? -3.995 10.985 -1.929 1.00 97.00 72 VAL A C 1
ATOM 584 O O . VAL A 1 72 ? -4.029 10.676 -3.123 1.00 97.00 72 VAL A O 1
ATOM 587 N N . GLU A 1 73 ? -2.893 11.494 -1.375 1.00 98.12 73 GLU A N 1
ATOM 588 C CA . GLU A 1 73 ? -1.657 11.666 -2.150 1.00 98.12 73 GLU A CA 1
ATOM 589 C C . GLU A 1 73 ? -1.081 10.324 -2.603 1.00 98.12 73 GLU A C 1
ATOM 591 O O . GLU A 1 73 ? -0.692 10.175 -3.767 1.00 98.12 73 GLU A O 1
ATOM 596 N N . LEU A 1 74 ? -1.108 9.316 -1.729 1.00 98.50 74 LEU A N 1
ATOM 597 C CA . LEU A 1 74 ? -0.752 7.953 -2.113 1.00 98.50 74 LEU A CA 1
ATOM 598 C C . LEU A 1 74 ? -1.683 7.419 -3.218 1.00 98.50 74 LEU A C 1
ATOM 600 O O . LEU A 1 74 ? -1.198 6.897 -4.223 1.00 98.50 74 LEU A O 1
ATOM 604 N N . GLN A 1 75 ? -3.001 7.609 -3.100 1.00 98.31 75 GLN A N 1
ATOM 605 C CA . GLN A 1 75 ? -3.983 7.208 -4.117 1.00 98.31 75 GLN A CA 1
ATOM 606 C C . GLN A 1 75 ? -3.676 7.840 -5.479 1.00 98.31 75 GLN A C 1
ATOM 608 O O . GLN A 1 75 ? -3.737 7.168 -6.513 1.00 98.31 75 GLN A O 1
ATOM 613 N N . ARG A 1 76 ? -3.300 9.124 -5.491 1.00 98.19 76 ARG A N 1
ATOM 614 C CA . ARG A 1 76 ? -2.926 9.862 -6.703 1.00 98.19 76 ARG A CA 1
ATOM 615 C C . ARG A 1 76 ? -1.664 9.289 -7.351 1.00 98.19 76 ARG A C 1
ATOM 617 O O . ARG A 1 76 ? -1.633 9.127 -8.574 1.00 98.19 76 ARG A O 1
ATOM 624 N N . LEU A 1 77 ? -0.642 8.955 -6.557 1.00 97.69 77 LEU A N 1
ATOM 625 C CA . LEU A 1 77 ? 0.582 8.305 -7.043 1.00 97.69 77 LEU A CA 1
ATOM 626 C C . LEU A 1 77 ? 0.277 6.932 -7.655 1.00 97.69 77 LEU A C 1
ATOM 628 O O . LEU A 1 77 ? 0.633 6.684 -8.809 1.00 97.69 77 LEU A O 1
ATOM 632 N N . LEU A 1 78 ? -0.460 6.085 -6.931 1.00 98.31 78 LEU A N 1
ATOM 633 C CA . LEU A 1 78 ? -0.880 4.763 -7.405 1.00 98.31 78 LEU A CA 1
ATOM 634 C C . LEU A 1 78 ? -1.720 4.863 -8.687 1.00 98.31 78 LEU A C 1
ATOM 636 O O . LEU A 1 78 ? -1.517 4.091 -9.622 1.00 98.31 78 LEU A O 1
ATOM 640 N N . GLY A 1 79 ? -2.630 5.840 -8.763 1.00 97.94 79 GLY A N 1
ATOM 641 C CA . GLY A 1 79 ? -3.430 6.138 -9.956 1.00 97.94 79 GLY A CA 1
ATOM 642 C C . GLY A 1 79 ? -2.581 6.487 -11.171 1.00 97.94 79 GLY A C 1
ATOM 643 O O . GLY A 1 79 ? -2.792 5.932 -12.251 1.00 97.94 79 GLY A O 1
ATOM 644 N N . SER A 1 80 ? -1.584 7.351 -10.983 1.00 97.31 80 SER A N 1
ATOM 645 C CA . SER A 1 80 ? -0.652 7.728 -12.046 1.00 97.31 80 SER A CA 1
ATOM 646 C C . SER A 1 80 ? 0.143 6.527 -12.563 1.00 97.31 80 SER A C 1
ATOM 648 O O . SER A 1 80 ? 0.231 6.327 -13.778 1.00 97.31 80 SER A O 1
ATOM 650 N N . TRP A 1 81 ? 0.678 5.696 -11.659 1.00 97.25 81 TRP A N 1
ATOM 651 C CA . TRP A 1 81 ? 1.429 4.495 -12.034 1.00 97.25 81 TRP A CA 1
ATOM 652 C C . TRP A 1 81 ? 0.559 3.462 -12.739 1.00 97.25 81 TRP A C 1
ATOM 654 O O . TRP A 1 81 ? 0.988 2.909 -13.747 1.00 97.25 81 TRP A O 1
ATOM 664 N N . TYR A 1 82 ? -0.658 3.225 -12.246 1.00 97.31 82 TYR A N 1
ATOM 665 C CA . TYR A 1 82 ? -1.593 2.280 -12.851 1.00 97.31 82 TYR A CA 1
ATOM 666 C C . TYR A 1 82 ? -1.955 2.688 -14.284 1.00 97.31 82 TYR A C 1
ATOM 668 O O . TYR A 1 82 ? -1.871 1.875 -15.203 1.00 97.31 82 TYR A O 1
ATOM 676 N N . TYR A 1 83 ? -2.299 3.962 -14.496 1.00 96.94 83 TYR A N 1
ATOM 677 C CA . TYR A 1 83 ? -2.697 4.462 -15.815 1.00 96.94 83 TYR A CA 1
ATOM 678 C C . TYR A 1 83 ? -1.542 4.436 -16.832 1.00 96.94 83 TYR A C 1
ATOM 680 O O . TYR A 1 83 ? -1.753 4.144 -18.007 1.00 96.94 83 TYR A O 1
ATOM 688 N N . HIS A 1 84 ? -0.307 4.685 -16.384 1.00 95.31 84 HIS A N 1
ATOM 689 C CA . HIS A 1 84 ? 0.886 4.702 -17.238 1.00 95.31 84 HIS A CA 1
ATOM 690 C C . HIS A 1 84 ? 1.753 3.439 -17.105 1.00 95.31 84 HIS A C 1
ATOM 692 O O . HIS A 1 84 ? 2.944 3.477 -17.430 1.00 95.31 84 HIS A O 1
ATOM 698 N N . TRP A 1 85 ? 1.183 2.317 -16.645 1.00 95.12 85 TRP A N 1
ATOM 699 C CA . TRP A 1 85 ? 1.953 1.159 -16.171 1.00 95.12 85 TRP A CA 1
ATOM 700 C C . TRP A 1 85 ? 3.000 0.656 -17.164 1.00 95.12 85 TRP A C 1
ATOM 702 O O . TRP A 1 85 ? 4.158 0.471 -16.797 1.00 95.12 85 TRP A O 1
ATOM 712 N N . ASN A 1 86 ? 2.631 0.511 -18.439 1.00 93.00 86 ASN A N 1
ATOM 713 C CA . ASN A 1 86 ? 3.550 0.024 -19.469 1.00 93.00 86 ASN A CA 1
ATOM 714 C C . ASN A 1 86 ? 4.804 0.907 -19.596 1.00 93.00 86 ASN A C 1
ATOM 716 O O . ASN A 1 86 ? 5.909 0.386 -19.687 1.00 93.00 86 ASN A O 1
ATOM 720 N N . MET A 1 87 ? 4.651 2.234 -19.548 1.00 92.50 87 MET A N 1
ATOM 721 C CA . MET A 1 87 ? 5.767 3.186 -19.626 1.00 92.50 87 MET A CA 1
ATOM 722 C C . MET A 1 87 ? 6.608 3.188 -18.345 1.00 92.50 87 MET A C 1
ATOM 724 O O . MET A 1 87 ? 7.842 3.273 -18.385 1.00 92.50 87 MET A O 1
ATOM 728 N N . VAL A 1 88 ? 5.932 3.119 -17.201 1.00 91.00 88 VAL A N 1
ATOM 729 C CA . VAL A 1 88 ? 6.546 3.116 -15.874 1.00 91.00 88 VAL A CA 1
ATOM 730 C C . VAL A 1 88 ? 7.388 1.857 -15.675 1.00 91.00 88 VAL A C 1
ATOM 732 O O . VAL A 1 88 ? 8.542 1.943 -15.262 1.00 91.00 88 VAL A O 1
ATOM 735 N N . TRP A 1 89 ? 6.863 0.694 -16.059 1.00 92.69 89 TRP A N 1
ATOM 736 C CA . TRP A 1 89 ? 7.553 -0.578 -15.899 1.00 92.69 89 TRP A CA 1
ATOM 737 C C . TRP A 1 89 ? 8.766 -0.726 -16.817 1.00 92.69 89 TRP A C 1
ATOM 739 O O . TRP A 1 89 ? 9.754 -1.336 -16.415 1.00 92.69 89 TRP A O 1
ATOM 749 N N . THR A 1 90 ? 8.754 -0.177 -18.034 1.00 91.44 90 THR A N 1
ATOM 750 C CA . THR A 1 90 ? 9.881 -0.331 -18.975 1.00 91.44 90 THR A CA 1
ATOM 751 C C . THR A 1 90 ? 11.030 0.643 -18.712 1.00 91.44 90 THR A C 1
ATOM 753 O O . THR A 1 90 ? 12.175 0.342 -19.055 1.00 91.44 90 THR A O 1
ATOM 756 N N . THR A 1 91 ? 10.778 1.764 -18.036 1.00 93.31 91 THR A N 1
ATOM 757 C CA . THR A 1 91 ? 11.760 2.842 -17.822 1.00 93.31 91 THR A CA 1
ATOM 758 C C . THR A 1 91 ? 12.466 2.703 -16.472 1.00 93.31 91 THR A C 1
ATOM 760 O O . THR A 1 91 ? 11.808 2.636 -15.441 1.00 93.31 91 THR A O 1
ATOM 763 N N . SER A 1 92 ? 13.807 2.699 -16.440 1.00 91.12 92 SER A N 1
ATOM 764 C CA . SER A 1 92 ? 14.562 2.554 -15.179 1.00 91.12 92 SER A CA 1
ATOM 765 C C . SER A 1 92 ? 14.264 3.661 -14.174 1.00 91.12 92 SER A C 1
ATOM 767 O O . SER A 1 92 ? 13.946 3.350 -13.037 1.00 91.12 92 SER A O 1
ATOM 769 N N . VAL A 1 93 ? 14.260 4.920 -14.618 1.00 93.88 93 VAL A N 1
ATOM 770 C CA . VAL A 1 93 ? 13.996 6.084 -13.756 1.00 93.88 93 VAL A CA 1
ATOM 771 C C . VAL A 1 93 ? 12.642 5.973 -13.049 1.00 93.88 93 VAL A C 1
ATOM 773 O O . VAL A 1 93 ? 12.550 6.211 -11.852 1.00 93.88 93 VAL A O 1
ATOM 776 N N . HIS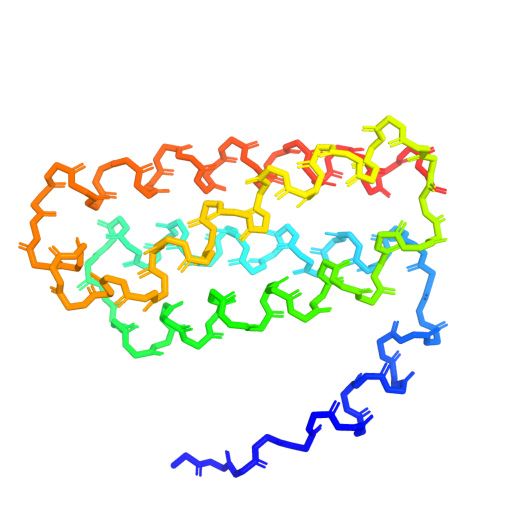 A 1 94 ? 11.591 5.560 -13.764 1.00 93.31 94 HIS A N 1
ATOM 777 C CA . HIS A 1 94 ? 10.265 5.397 -13.165 1.00 93.31 94 HIS A CA 1
ATOM 778 C C . HIS A 1 94 ? 10.201 4.214 -12.191 1.00 93.31 94 HIS A C 1
ATOM 780 O O . HIS A 1 94 ? 9.521 4.300 -11.170 1.00 93.31 94 HIS A O 1
ATOM 786 N N . ARG A 1 95 ? 10.920 3.118 -12.467 1.00 94.56 95 ARG A N 1
ATOM 787 C CA . ARG A 1 95 ? 11.023 2.001 -11.517 1.00 94.56 95 ARG A CA 1
ATOM 788 C C . ARG A 1 95 ? 11.751 2.411 -10.240 1.00 94.56 95 ARG A C 1
ATOM 790 O O . ARG A 1 95 ? 11.286 2.058 -9.163 1.00 94.56 95 ARG A O 1
ATOM 797 N N . ASP A 1 96 ? 12.836 3.171 -10.354 1.00 95.06 96 ASP A N 1
ATOM 798 C CA . ASP A 1 96 ? 13.601 3.649 -9.197 1.00 95.06 96 ASP A CA 1
ATOM 799 C C . ASP A 1 96 ? 12.735 4.573 -8.320 1.00 95.06 96 ASP A C 1
ATOM 801 O O . ASP A 1 96 ? 12.711 4.429 -7.100 1.00 95.06 96 ASP A O 1
ATOM 805 N N . GLN A 1 97 ? 11.916 5.430 -8.944 1.00 95.50 97 GLN A N 1
ATOM 806 C CA . GLN A 1 97 ? 10.918 6.241 -8.238 1.00 95.50 97 GLN A CA 1
ATOM 807 C C . GLN A 1 97 ? 9.862 5.394 -7.519 1.00 95.50 97 GLN A C 1
ATOM 809 O O . GLN A 1 97 ? 9.509 5.705 -6.385 1.00 95.50 97 GLN A O 1
ATOM 814 N N . ILE A 1 98 ? 9.346 4.326 -8.142 1.00 95.75 98 ILE A N 1
ATOM 815 C CA . ILE A 1 98 ? 8.419 3.412 -7.456 1.00 95.75 98 ILE A CA 1
ATOM 816 C C . ILE A 1 98 ? 9.091 2.806 -6.232 1.00 95.75 98 ILE A C 1
ATOM 818 O O . ILE A 1 98 ? 8.476 2.779 -5.170 1.00 95.75 98 ILE A O 1
ATOM 822 N N . VAL A 1 99 ? 10.321 2.312 -6.370 1.00 97.25 99 VAL A N 1
ATOM 823 C CA . VAL A 1 99 ? 11.060 1.666 -5.277 1.00 97.25 99 VAL A CA 1
ATOM 824 C C . VAL A 1 99 ? 11.176 2.615 -4.084 1.00 97.25 99 VAL A C 1
ATOM 826 O O . VAL A 1 99 ? 10.738 2.267 -2.991 1.00 97.25 99 VAL A O 1
ATOM 829 N N . GLU A 1 100 ? 11.657 3.837 -4.307 1.00 96.94 100 GLU A N 1
ATOM 830 C CA . GLU A 1 100 ? 11.797 4.846 -3.252 1.00 96.94 100 GLU A CA 1
ATOM 831 C C . GLU A 1 100 ? 10.449 5.191 -2.598 1.00 96.94 100 GLU A C 1
ATOM 833 O O . GLU A 1 100 ? 10.297 5.131 -1.377 1.00 96.94 100 GLU A O 1
ATOM 838 N N . GLN A 1 101 ? 9.436 5.506 -3.410 1.00 97.88 101 GLN A N 1
ATOM 839 C CA . GLN A 1 101 ? 8.134 5.945 -2.906 1.00 97.88 101 GLN A CA 1
ATOM 840 C C . GLN A 1 101 ? 7.403 4.827 -2.155 1.00 97.88 101 GLN A C 1
ATOM 842 O O . GLN A 1 101 ? 6.795 5.069 -1.116 1.00 97.88 101 GLN A O 1
ATOM 847 N N . THR A 1 102 ? 7.455 3.591 -2.651 1.00 97.94 102 THR A N 1
ATOM 848 C CA . THR A 1 102 ? 6.753 2.461 -2.020 1.00 97.94 102 THR A CA 1
ATOM 849 C C . THR A 1 102 ? 7.403 2.025 -0.721 1.00 97.94 102 THR A C 1
ATOM 851 O O . THR A 1 102 ? 6.678 1.624 0.186 1.00 97.94 102 THR A O 1
ATOM 854 N N . GLN A 1 103 ? 8.725 2.161 -0.589 1.00 98.00 103 GLN A N 1
ATOM 855 C CA . GLN A 1 103 ? 9.393 1.989 0.697 1.00 98.00 103 GLN A CA 1
ATOM 856 C C . GLN A 1 103 ? 8.917 3.047 1.700 1.00 98.00 103 GLN A C 1
ATOM 858 O O . GLN A 1 103 ? 8.407 2.690 2.761 1.00 98.00 103 GLN A O 1
ATOM 863 N N . HIS A 1 104 ? 9.007 4.329 1.330 1.00 98.12 104 HIS A N 1
ATOM 864 C CA . HIS A 1 104 ? 8.609 5.434 2.203 1.00 98.12 104 HIS A CA 1
ATOM 865 C C . HIS A 1 104 ? 7.157 5.302 2.687 1.00 98.12 104 HIS A C 1
ATOM 867 O O . HIS A 1 104 ? 6.870 5.418 3.878 1.00 98.12 104 HIS A O 1
ATOM 873 N N . TRP A 1 105 ? 6.229 5.013 1.772 1.00 98.44 105 TRP A N 1
ATOM 874 C CA . TRP A 1 105 ? 4.822 4.844 2.124 1.00 98.44 105 TRP A CA 1
ATOM 875 C C . TRP A 1 105 ? 4.553 3.577 2.934 1.00 98.44 105 TRP A C 1
ATOM 877 O O . TRP A 1 105 ? 3.696 3.611 3.814 1.00 98.44 105 TRP A O 1
ATOM 887 N N . ALA A 1 106 ? 5.262 2.473 2.675 1.00 98.38 106 ALA A N 1
ATOM 888 C CA . ALA A 1 106 ? 5.102 1.259 3.472 1.00 98.38 106 ALA A CA 1
ATOM 889 C C . ALA A 1 106 ? 5.488 1.502 4.935 1.00 98.38 106 ALA A C 1
ATOM 891 O O . ALA A 1 106 ? 4.725 1.139 5.826 1.00 98.38 106 ALA A O 1
ATOM 892 N N . GLU A 1 107 ? 6.631 2.150 5.170 1.00 98.00 107 GLU A N 1
ATOM 893 C CA . GLU A 1 107 ? 7.108 2.513 6.510 1.00 98.00 107 GLU A CA 1
ATOM 894 C C . GLU A 1 107 ? 6.107 3.444 7.205 1.00 98.00 107 GLU A C 1
ATOM 896 O O . GLU A 1 107 ? 5.607 3.124 8.282 1.00 98.00 107 GLU A O 1
ATOM 901 N N . LYS A 1 108 ? 5.704 4.530 6.535 1.00 97.25 108 LYS A N 1
ATOM 902 C CA . LYS A 1 108 ? 4.761 5.513 7.083 1.00 97.25 108 LYS A CA 1
ATOM 903 C C . LYS A 1 108 ? 3.396 4.913 7.443 1.00 97.25 108 LYS A C 1
ATOM 905 O O . LYS A 1 108 ? 2.852 5.193 8.510 1.00 97.25 108 LYS A O 1
ATOM 910 N N . VAL A 1 109 ? 2.812 4.104 6.556 1.00 97.50 109 VAL A N 1
ATOM 911 C CA . VAL A 1 109 ? 1.502 3.470 6.797 1.00 97.50 109 VAL A CA 1
ATOM 912 C C . VAL A 1 109 ? 1.602 2.428 7.910 1.00 97.50 109 VAL A C 1
ATOM 914 O O . VAL A 1 109 ? 0.701 2.342 8.745 1.00 97.50 109 VAL A O 1
ATOM 917 N N . LEU A 1 110 ? 2.698 1.666 7.957 1.00 97.12 110 LEU A N 1
ATOM 918 C CA . LEU A 1 110 ? 2.933 0.682 9.008 1.00 97.12 110 LEU A CA 1
ATOM 919 C C . LEU A 1 110 ? 3.081 1.354 10.376 1.00 97.12 110 LEU A C 1
ATOM 921 O O . LEU A 1 110 ? 2.460 0.910 11.335 1.00 97.12 110 LEU A O 1
ATOM 925 N N . GLU A 1 111 ? 3.826 2.454 10.472 1.00 96.06 111 GLU A N 1
ATOM 926 C CA . GLU A 1 111 ? 3.927 3.230 11.713 1.00 96.06 111 GLU A CA 1
ATOM 927 C C . GLU A 1 111 ? 2.550 3.683 12.210 1.00 96.06 111 GLU A C 1
ATOM 929 O O . GLU A 1 111 ? 2.224 3.499 13.384 1.00 96.06 111 GLU A O 1
ATOM 934 N N . ARG A 1 112 ? 1.694 4.194 11.314 1.00 93.81 112 ARG A N 1
ATOM 935 C CA . ARG A 1 112 ? 0.326 4.609 11.670 1.00 93.81 112 ARG A CA 1
ATOM 936 C C . ARG A 1 112 ? -0.562 3.443 12.083 1.00 93.81 112 ARG A C 1
ATOM 938 O O . ARG A 1 112 ? -1.440 3.640 12.916 1.00 93.81 112 ARG A O 1
ATOM 945 N N . SER A 1 113 ? -0.302 2.236 11.579 1.00 92.19 113 SER A N 1
ATOM 946 C CA . SER A 1 113 ? -1.030 1.039 12.006 1.00 92.19 113 SER A CA 1
ATOM 947 C C . SER A 1 113 ? -0.809 0.688 13.480 1.00 92.19 113 SER A C 1
ATOM 949 O O . SER A 1 113 ? -1.647 0.020 14.065 1.00 92.19 113 SER A O 1
ATOM 951 N N . PHE A 1 114 ? 0.278 1.137 14.113 1.00 88.69 114 PHE A N 1
ATOM 952 C CA . PHE A 1 114 ? 0.530 0.851 15.530 1.00 88.69 114 PHE A CA 1
ATOM 953 C C . PHE A 1 114 ? -0.036 1.903 16.489 1.00 88.69 114 PHE A C 1
ATOM 955 O O . PHE A 1 114 ? -0.046 1.677 17.698 1.00 88.69 114 PHE A O 1
ATOM 962 N N . ILE A 1 115 ? -0.436 3.066 15.971 1.00 84.00 115 ILE A N 1
ATOM 963 C CA . ILE A 1 115 ? -0.799 4.243 16.775 1.00 84.00 115 ILE A CA 1
ATOM 964 C C . ILE A 1 115 ? -2.322 4.466 16.797 1.00 84.00 115 ILE A C 1
ATOM 966 O O . ILE A 1 115 ? -2.827 5.076 17.739 1.0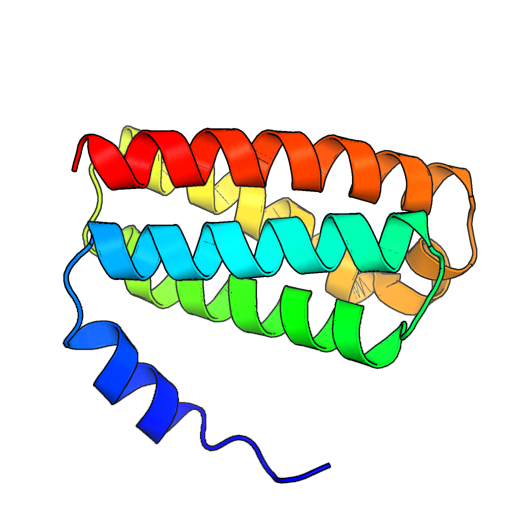0 84.00 115 ILE A O 1
ATOM 970 N N . LEU A 1 116 ? -3.038 3.968 15.783 1.00 69.50 116 LEU A N 1
ATOM 971 C CA . LEU A 1 116 ? -4.494 4.063 15.615 1.00 69.50 116 LEU A CA 1
ATOM 972 C C . LEU A 1 116 ? -5.187 2.744 15.973 1.00 69.50 116 LEU A C 1
ATOM 974 O O . LEU A 1 116 ? -6.273 2.814 16.588 1.00 69.50 116 LEU A O 1
#

Foldseek 3Di:
DPPDPVVVVLVVLLVDDLLVLLLVLLVLLVVLLVCLVVLHDLVSNLVSLVVSLVSLVSRLVVDDPVVSVVSVVVNVVSVVCNVCVVVLSVDPVSSVVSNVVSVVSSVVSNVVSVVD

Sequence (116 aa):
MAVVDWEALRQRYQEADISTRLGALASNLSRIHSLTLRREQSEVVVHLIRESQFLIEWTAPNLEIEFAAELVELQRLLGSWYYHWNMVWTTSVHRDQIVEQTQHWAEKVLERSFIL